Protein AF-A0A2N4YNV0-F1 (afdb_monomer)

Solvent-accessible surface area (backbone atoms only — not comparable to full-atom values): 3897 Å² total; per-residue (Å²): 114,70,44,60,55,52,45,53,52,48,50,54,50,52,52,51,35,49,50,53,36,54,51,43,29,61,74,71,70,38,92,64,88,46,75,86,39,66,68,42,42,50,37,48,50,54,36,49,51,45,67,60,49,48,58,54,52,44,52,53,41,40,52,39,48,75,71,71,51,129

Foldseek 3Di:
DVLVVLVVVLVVVLVVLVVQLVVQCVVVVPPDDQVPDPSNVVSVVVSVVSVVVSVVVSVVVVVCVVVVHD

Mean predicted aligned error: 3.12 Å

pLDDT: mean 95.52, std 5.67, range [60.94, 98.38]

Secondary structure (DSSP, 8-state):
-HHHHHHHHHHHHHHHHHHHHHHHHHHHT-SSS-TT-HHHHHHHHHHHHHHHHHHHHHHHHHHHHHTT--

InterPro domains:
  IPR001129 Membrane-associated, eicosanoid/glutathione metabolism (MAPEG) protein [PF01124] (4-69)
  IPR023352 Membrane associated eicosanoid/glutathione metabolism-like domain superfamily [G3DSA:1.20.120.550] (1-70)
  IPR023352 Membrane associated eicosanoid/glutathione metabolism-like domain superfamily [SSF161084] (4-68)

Radius of gyration: 15.52 Å; Cα contacts (8 Å, |Δi|>4): 40; chains: 1; bounding box: 37×18×40 Å

Organism: Klebsiella variicola (NCBI:txid244366)

Structure (mmCIF, N/CA/C/O backbone):
data_AF-A0A2N4YNV0-F1
#
_entry.id   AF-A0A2N4YNV0-F1
#
loop_
_atom_site.group_PDB
_atom_site.id
_atom_site.type_symbol
_atom_site.label_atom_id
_atom_site.label_alt_id
_atom_site.label_comp_id
_atom_site.label_asym_id
_atom_site.label_entity_id
_atom_site.label_seq_id
_atom_site.pdbx_PDB_ins_code
_atom_site.Cartn_x
_atom_site.Cartn_y
_atom_site.Cartn_z
_atom_site.occupancy
_atom_site.B_iso_or_equiv
_atom_site.auth_seq_id
_atom_site.auth_comp_id
_atom_site.auth_asym_id
_atom_site.auth_atom_id
_atom_site.pdbx_PDB_model_num
ATOM 1 N N . MET A 1 1 ? 17.586 -8.748 -11.787 1.00 80.06 1 MET A N 1
ATOM 2 C CA . MET A 1 1 ? 16.356 -8.022 -12.131 1.00 80.06 1 MET A CA 1
ATOM 3 C C . MET A 1 1 ? 15.997 -7.109 -10.977 1.00 80.06 1 MET A C 1
ATOM 5 O O . MET A 1 1 ? 15.612 -7.602 -9.921 1.00 80.06 1 MET A O 1
ATOM 9 N N . VAL A 1 2 ? 16.232 -5.808 -11.131 1.00 90.44 2 VAL A N 1
ATOM 10 C CA . VAL A 1 2 ? 15.984 -4.800 -10.087 1.00 90.44 2 VAL A CA 1
ATOM 11 C C . VAL A 1 2 ? 14.477 -4.683 -9.842 1.00 90.44 2 VAL A C 1
ATOM 13 O O . VAL A 1 2 ? 14.026 -4.732 -8.699 1.00 90.44 2 VAL A O 1
ATOM 16 N N . SER A 1 3 ? 13.688 -4.675 -10.915 1.00 93.94 3 SER A N 1
ATOM 17 C CA . SER A 1 3 ? 12.221 -4.698 -10.902 1.00 93.94 3 SER A CA 1
ATOM 18 C C . SER A 1 3 ? 11.632 -5.807 -10.022 1.00 93.94 3 SER A C 1
ATOM 20 O O . SER A 1 3 ? 10.745 -5.539 -9.214 1.00 93.94 3 SER A O 1
ATOM 22 N N . ALA A 1 4 ? 12.159 -7.033 -10.105 1.00 94.12 4 ALA A N 1
ATOM 23 C CA . ALA A 1 4 ? 11.683 -8.167 -9.311 1.00 94.12 4 ALA A CA 1
ATOM 24 C C . ALA A 1 4 ? 11.895 -7.970 -7.798 1.00 94.12 4 ALA A C 1
ATOM 26 O O . ALA A 1 4 ? 11.015 -8.306 -7.004 1.00 94.12 4 ALA A O 1
ATOM 27 N N . LEU A 1 5 ? 13.027 -7.386 -7.389 1.00 95.88 5 LEU A N 1
ATOM 28 C CA . LEU A 1 5 ? 13.295 -7.073 -5.982 1.00 95.88 5 LEU A CA 1
ATOM 29 C C . LEU A 1 5 ? 12.281 -6.055 -5.449 1.00 95.88 5 LEU A C 1
ATOM 31 O O . LEU A 1 5 ? 11.657 -6.284 -4.412 1.00 95.88 5 LEU A O 1
ATOM 35 N N . TYR A 1 6 ? 12.083 -4.952 -6.175 1.00 96.25 6 TYR A N 1
ATOM 36 C CA . TYR A 1 6 ? 11.112 -3.931 -5.786 1.00 96.25 6 TYR A CA 1
ATOM 37 C C . TYR A 1 6 ? 9.677 -4.461 -5.819 1.00 96.25 6 TYR A C 1
ATOM 39 O O . TYR A 1 6 ? 8.876 -4.056 -4.981 1.00 96.25 6 TYR A O 1
ATOM 47 N N . ALA A 1 7 ? 9.353 -5.398 -6.715 1.00 97.19 7 ALA A N 1
ATOM 48 C CA . ALA A 1 7 ? 8.040 -6.033 -6.752 1.00 97.19 7 ALA A CA 1
ATOM 49 C C . ALA A 1 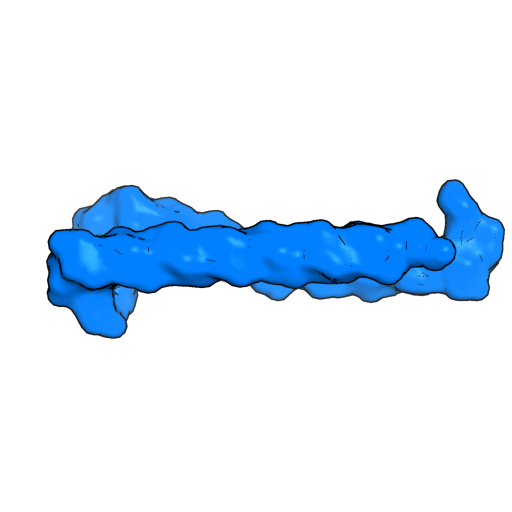7 ? 7.763 -6.842 -5.480 1.00 97.19 7 ALA A C 1
ATOM 51 O O . ALA A 1 7 ? 6.703 -6.690 -4.875 1.00 97.19 7 ALA A O 1
ATOM 52 N N . VAL A 1 8 ? 8.732 -7.645 -5.027 1.00 97.94 8 VAL A N 1
ATOM 53 C CA . VAL A 1 8 ? 8.612 -8.410 -3.776 1.00 97.94 8 VAL A CA 1
ATOM 54 C C . VAL A 1 8 ? 8.502 -7.474 -2.572 1.00 97.94 8 VAL A C 1
ATOM 56 O O . VAL A 1 8 ? 7.613 -7.649 -1.740 1.00 97.94 8 VAL A O 1
ATOM 59 N N . LEU A 1 9 ? 9.354 -6.448 -2.488 1.00 97.94 9 LEU A N 1
ATOM 60 C CA . LEU A 1 9 ? 9.296 -5.467 -1.399 1.00 97.94 9 LEU A CA 1
ATOM 61 C C . LEU A 1 9 ? 7.973 -4.689 -1.396 1.00 97.94 9 LEU A C 1
ATOM 63 O O . LEU A 1 9 ? 7.374 -4.498 -0.338 1.00 97.94 9 LEU A O 1
ATOM 67 N N . GLY A 1 10 ? 7.487 -4.290 -2.572 1.00 97.69 10 GLY A N 1
ATOM 68 C CA . GLY A 1 10 ? 6.196 -3.632 -2.746 1.00 97.69 10 GLY A CA 1
ATOM 69 C C . GLY A 1 10 ? 5.036 -4.516 -2.295 1.00 97.69 10 GLY A C 1
ATOM 70 O O . GLY A 1 10 ? 4.173 -4.058 -1.550 1.00 97.69 10 GLY A O 1
ATOM 71 N N . ALA A 1 11 ? 5.046 -5.801 -2.659 1.00 97.88 11 ALA A N 1
ATOM 72 C CA . ALA A 1 11 ? 4.040 -6.760 -2.212 1.00 97.88 11 ALA A CA 1
ATOM 73 C C . ALA A 1 11 ? 4.051 -6.942 -0.684 1.00 97.88 11 ALA A C 1
ATOM 75 O O . ALA A 1 11 ? 2.995 -6.896 -0.054 1.00 97.88 11 ALA A O 1
ATOM 76 N N . LEU A 1 12 ? 5.232 -7.079 -0.068 1.00 98.31 12 LEU A N 1
ATOM 77 C CA . LEU A 1 12 ? 5.362 -7.170 1.391 1.00 98.31 12 LEU A CA 1
ATOM 78 C C . LEU A 1 12 ? 4.837 -5.909 2.093 1.00 98.31 12 LEU A C 1
ATOM 80 O O . LEU A 1 12 ? 4.154 -6.010 3.113 1.00 98.31 12 LEU A O 1
ATOM 84 N N . LEU A 1 13 ? 5.102 -4.728 1.529 1.00 97.88 13 LEU A N 1
ATOM 85 C CA . LEU A 1 13 ? 4.599 -3.460 2.051 1.00 97.88 13 LEU A CA 1
ATOM 86 C C . LEU A 1 13 ? 3.066 -3.378 1.970 1.00 97.88 13 LEU A C 1
ATOM 88 O O . LEU A 1 13 ? 2.417 -2.992 2.943 1.00 97.88 13 LEU A O 1
ATOM 92 N N . LEU A 1 14 ? 2.479 -3.792 0.842 1.00 98.19 14 LEU A N 1
ATOM 93 C CA . LEU A 1 14 ? 1.025 -3.844 0.665 1.00 98.19 14 LEU A CA 1
ATOM 94 C C . LEU A 1 14 ? 0.363 -4.788 1.673 1.00 98.19 14 LEU A C 1
ATOM 96 O O . LEU A 1 14 ? -0.645 -4.421 2.280 1.00 98.19 14 LEU A O 1
ATOM 100 N N . VAL A 1 15 ? 0.954 -5.965 1.897 1.00 98.38 15 VAL A N 1
ATOM 101 C CA . VAL A 1 15 ? 0.493 -6.930 2.905 1.00 98.38 15 VAL A CA 1
ATOM 102 C C . VAL A 1 15 ? 0.563 -6.322 4.305 1.00 98.38 15 VAL A C 1
ATOM 104 O O . VAL A 1 15 ? -0.414 -6.384 5.049 1.00 98.38 15 VAL A O 1
ATOM 107 N N . LYS A 1 16 ? 1.673 -5.661 4.654 1.00 98.31 16 LYS A N 1
ATOM 108 C CA . LYS A 1 16 ? 1.823 -4.972 5.943 1.00 98.31 16 LYS A CA 1
ATOM 109 C C . LYS A 1 16 ? 0.734 -3.916 6.150 1.00 98.31 16 LYS A C 1
ATOM 111 O O . LYS A 1 16 ? 0.105 -3.896 7.204 1.00 98.31 16 LYS A O 1
ATOM 116 N N . PHE A 1 17 ? 0.473 -3.064 5.158 1.00 98.12 17 PHE A N 1
ATOM 117 C CA . PHE A 1 17 ? -0.581 -2.047 5.261 1.00 98.12 17 PH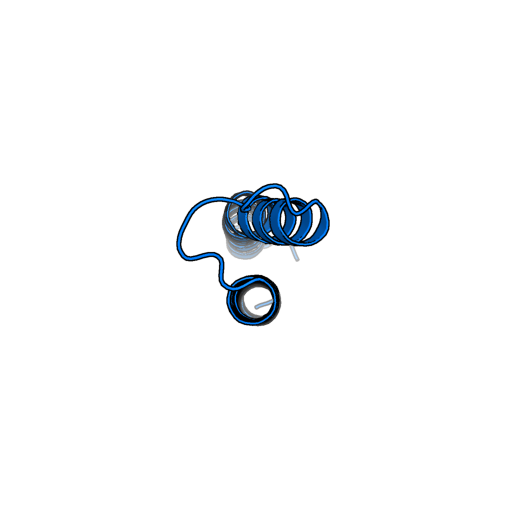E A CA 1
ATOM 118 C C . PHE A 1 17 ? -1.986 -2.655 5.333 1.00 98.12 17 PHE A C 1
ATOM 120 O O . PHE A 1 17 ? -2.843 -2.128 6.040 1.00 98.12 17 PHE A O 1
ATOM 127 N N . SER A 1 18 ? -2.221 -3.786 4.664 1.00 98.00 18 SER A N 1
ATOM 128 C CA . SER A 1 18 ? -3.475 -4.531 4.798 1.00 98.00 18 SER A CA 1
ATOM 129 C C . SER A 1 18 ? -3.679 -5.027 6.236 1.00 98.00 18 SER A C 1
ATOM 131 O O . SER A 1 18 ? -4.749 -4.823 6.813 1.00 98.00 18 SER A O 1
ATOM 133 N N . PHE A 1 19 ? -2.633 -5.583 6.862 1.00 98.31 19 PHE A N 1
ATOM 134 C CA . PHE A 1 19 ? -2.676 -5.987 8.270 1.00 98.31 19 PHE A CA 1
ATOM 135 C C . PHE A 1 19 ? -2.952 -4.815 9.216 1.00 98.31 19 PHE A C 1
ATOM 137 O O . PHE A 1 19 ? -3.740 -4.977 10.147 1.00 98.31 19 PHE A O 1
ATOM 144 N N . ASP A 1 20 ? -2.364 -3.639 8.975 1.00 97.81 20 ASP A N 1
ATOM 145 C CA . ASP A 1 20 ? -2.637 -2.440 9.780 1.00 97.81 20 ASP A CA 1
ATOM 146 C C . ASP A 1 20 ? -4.129 -2.060 9.735 1.00 97.81 20 ASP A C 1
ATOM 148 O O . ASP A 1 20 ? -4.740 -1.811 10.777 1.00 97.81 20 ASP A O 1
ATOM 152 N N . VAL A 1 21 ? -4.749 -2.086 8.546 1.00 98.06 21 VAL A N 1
ATOM 153 C CA . VAL A 1 21 ? -6.187 -1.811 8.380 1.00 98.06 21 VAL A CA 1
ATOM 154 C C . VAL A 1 21 ? -7.035 -2.863 9.097 1.00 98.06 21 VAL A C 1
ATOM 156 O O . VAL A 1 21 ? -7.942 -2.506 9.847 1.00 98.06 21 VAL A O 1
ATOM 159 N N . VAL A 1 22 ? -6.748 -4.155 8.906 1.00 97.94 22 VAL A N 1
ATOM 160 C CA . VAL A 1 22 ? -7.500 -5.253 9.544 1.00 97.94 22 VAL A CA 1
ATOM 161 C C . VAL A 1 22 ? -7.402 -5.180 11.069 1.00 97.94 22 VAL A C 1
ATOM 163 O O . VAL A 1 22 ? -8.409 -5.329 11.769 1.00 97.94 22 VAL A O 1
ATOM 166 N N . ARG A 1 23 ? -6.208 -4.896 11.594 1.00 98.12 23 ARG A N 1
ATOM 167 C CA . ARG A 1 23 ? -5.974 -4.721 13.028 1.00 98.12 23 ARG A CA 1
ATOM 168 C C . ARG A 1 23 ? -6.818 -3.580 13.593 1.00 98.12 23 ARG A C 1
ATOM 170 O O . ARG A 1 23 ? -7.512 -3.792 14.584 1.00 98.12 23 ARG A O 1
ATOM 177 N N . LEU A 1 24 ? -6.804 -2.404 12.961 1.00 98.06 24 LEU A N 1
ATOM 178 C CA . LEU A 1 24 ? -7.582 -1.247 13.422 1.00 98.06 24 LEU A CA 1
ATOM 179 C C . LEU A 1 24 ? -9.093 -1.466 13.287 1.00 98.06 24 LEU A C 1
ATOM 181 O O . LEU A 1 24 ? -9.839 -1.099 14.190 1.00 98.06 24 LEU A O 1
ATOM 185 N N . ARG A 1 25 ? -9.559 -2.132 12.221 1.00 97.81 25 ARG A N 1
ATOM 186 C CA . ARG A 1 25 ? -10.972 -2.534 12.087 1.00 97.81 25 ARG A CA 1
ATOM 187 C C . ARG A 1 25 ? -11.426 -3.424 13.232 1.00 97.81 25 ARG A C 1
ATOM 189 O O . ARG A 1 25 ? -12.518 -3.232 13.757 1.00 97.81 25 ARG A O 1
ATOM 196 N N . THR A 1 26 ? -10.578 -4.373 13.616 1.00 97.50 26 THR A N 1
ATOM 197 C CA . THR A 1 26 ? -10.862 -5.299 14.716 1.00 97.50 26 THR A CA 1
ATOM 198 C C . THR A 1 26 ? -10.865 -4.558 16.049 1.00 97.50 26 THR A C 1
ATOM 200 O O . THR A 1 26 ? -11.793 -4.711 16.833 1.00 97.50 26 THR A O 1
ATOM 203 N N . GLN A 1 27 ? -9.873 -3.693 16.280 1.00 97.25 27 GLN A N 1
ATOM 204 C CA . GLN A 1 27 ? -9.766 -2.883 17.494 1.00 97.25 27 GLN A CA 1
ATOM 205 C C . GLN A 1 27 ? -10.979 -1.959 17.685 1.00 97.25 27 GLN A C 1
ATOM 207 O O . GLN A 1 27 ? -11.546 -1.899 18.775 1.00 97.25 27 GLN A O 1
ATOM 212 N N . TYR A 1 28 ? -11.407 -1.269 16.628 1.00 97.38 28 TYR A N 1
ATOM 213 C CA . TYR A 1 28 ? -12.528 -0.328 16.680 1.00 97.38 28 TYR A CA 1
ATOM 214 C C . TYR A 1 28 ? -13.895 -0.959 16.399 1.00 97.38 28 TYR A C 1
ATOM 216 O O . TYR A 1 28 ? -14.903 -0.262 16.453 1.00 97.38 28 TYR A O 1
ATOM 224 N N . HIS A 1 29 ? -13.950 -2.269 16.133 1.00 96.75 29 HIS A N 1
ATOM 225 C CA . HIS A 1 29 ? -15.179 -3.003 15.812 1.00 96.75 29 HIS A CA 1
ATOM 226 C C . HIS A 1 29 ? -15.942 -2.407 14.608 1.00 96.75 29 HIS A C 1
ATOM 228 O O . HIS A 1 29 ? -17.171 -2.348 14.588 1.00 96.75 29 HIS A O 1
ATOM 234 N N . VAL A 1 30 ? -15.205 -1.973 13.577 1.00 96.44 30 VAL A N 1
ATOM 235 C CA . VAL A 1 30 ? -15.753 -1.315 12.378 1.00 96.44 30 VAL A CA 1
ATOM 236 C C . VAL A 1 30 ? -15.741 -2.265 11.180 1.00 96.44 30 VAL A C 1
ATOM 238 O O . VAL A 1 30 ? -14.693 -2.537 10.585 1.00 96.44 30 VAL A O 1
ATOM 241 N N . GLY A 1 31 ? -16.929 -2.714 10.767 1.00 90.94 31 GLY A N 1
ATOM 242 C CA . GLY A 1 31 ? -17.097 -3.606 9.612 1.00 90.94 31 GLY A CA 1
ATOM 243 C C . GLY A 1 31 ? -16.919 -2.928 8.246 1.00 90.94 31 GLY A C 1
ATOM 244 O O . GLY A 1 31 ? -16.370 -3.536 7.332 1.00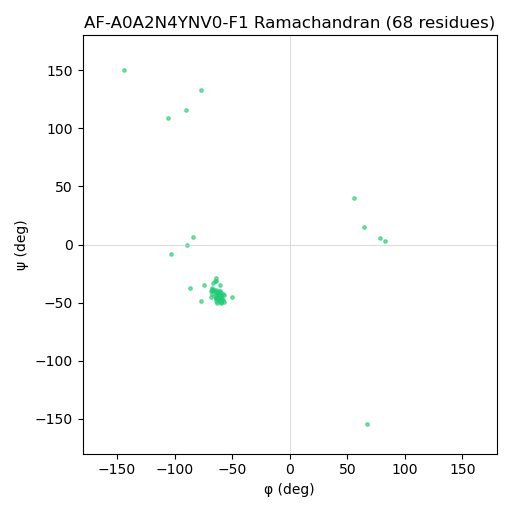 90.94 31 GLY A O 1
ATOM 245 N N . TYR A 1 32 ? -17.333 -1.665 8.097 1.00 91.50 32 TYR A N 1
ATOM 246 C CA . TYR A 1 32 ? -17.272 -0.927 6.829 1.00 91.50 32 TYR A CA 1
ATOM 247 C C . TYR A 1 32 ? -16.934 0.552 7.051 1.00 91.50 32 TYR A C 1
ATOM 249 O O . TYR A 1 32 ? -17.273 1.117 8.087 1.00 91.50 32 TYR A O 1
ATOM 257 N N . GLY A 1 33 ? -16.261 1.177 6.080 1.00 92.69 33 GLY A N 1
ATOM 258 C CA . GLY A 1 33 ? -15.783 2.560 6.200 1.00 92.69 33 GLY A CA 1
ATOM 259 C C . GLY A 1 33 ? -14.686 2.712 7.259 1.00 92.69 33 GLY A C 1
ATOM 260 O O . GLY A 1 33 ? -13.972 1.746 7.544 1.00 92.69 33 GLY A O 1
ATOM 261 N N . ASP A 1 34 ? -14.547 3.914 7.814 1.00 93.69 34 ASP A N 1
ATOM 262 C CA . ASP A 1 34 ? -13.599 4.255 8.890 1.00 93.69 34 ASP A CA 1
ATOM 263 C C . ASP A 1 34 ? -14.251 4.371 10.283 1.00 93.69 34 ASP A C 1
ATOM 265 O O . ASP A 1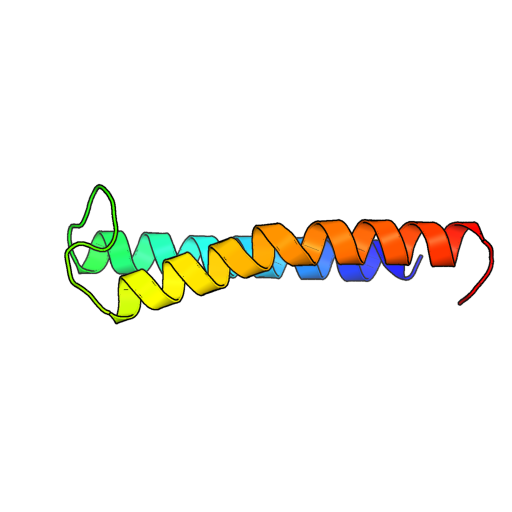 34 ? -13.549 4.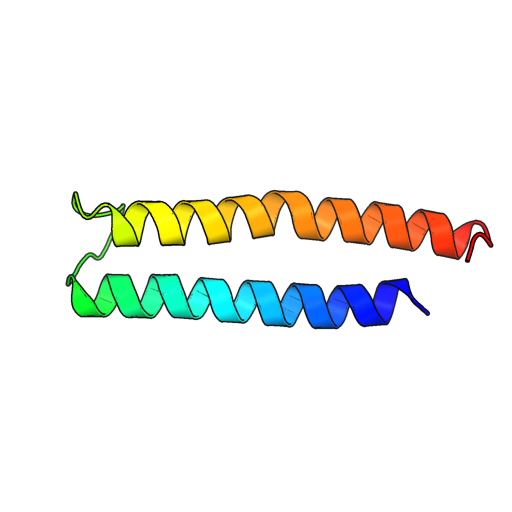473 11.287 1.00 93.69 34 ASP A O 1
ATOM 269 N N . GLY A 1 35 ? -15.586 4.321 10.367 1.00 93.81 35 GLY A N 1
ATOM 270 C CA . GLY A 1 35 ? -16.325 4.380 11.631 1.00 93.81 35 GLY A CA 1
ATOM 271 C C . GLY A 1 35 ? -16.178 5.697 12.405 1.00 93.81 35 GLY A C 1
ATOM 272 O O . GLY A 1 35 ? -16.517 5.729 13.583 1.00 93.81 35 GLY A O 1
ATOM 273 N N . GLY A 1 36 ? -15.671 6.764 11.776 1.00 95.94 36 GLY A N 1
ATOM 274 C CA . GLY A 1 36 ? -15.359 8.037 12.428 1.00 95.94 36 GLY A CA 1
ATOM 275 C C . GLY A 1 36 ? -13.994 8.071 13.124 1.00 95.94 3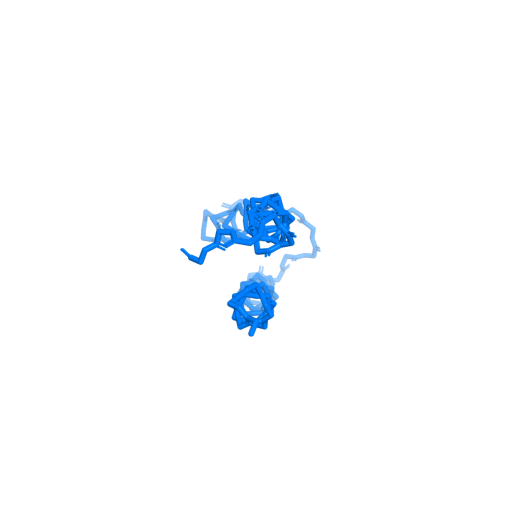6 GLY A C 1
ATOM 276 O O . GLY A 1 36 ? -13.652 9.086 1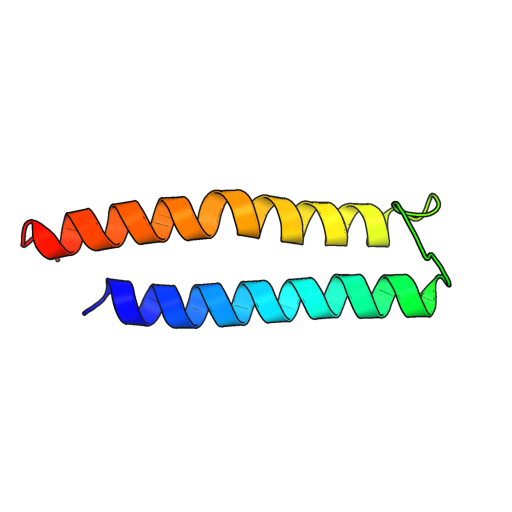3.731 1.00 95.94 36 GLY A O 1
ATOM 277 N N . PHE A 1 37 ? -13.199 6.998 13.036 1.00 96.88 37 PHE A N 1
ATOM 278 C CA . PHE A 1 37 ? -11.867 6.930 13.636 1.00 96.88 37 PHE A C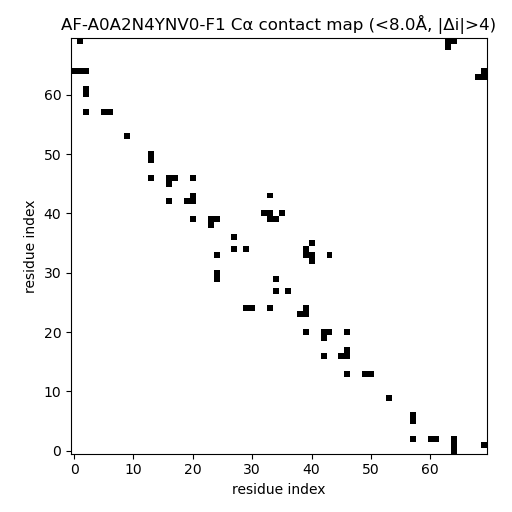A 1
ATOM 279 C C . PHE A 1 37 ? -10.809 7.421 12.650 1.00 96.88 37 PHE A C 1
ATOM 281 O O . PHE A 1 37 ? -10.552 6.797 11.614 1.00 96.88 37 PHE A O 1
ATOM 288 N N . SER A 1 38 ? -10.151 8.527 12.997 1.00 96.81 38 SER A N 1
ATOM 289 C CA . SER A 1 38 ? -9.125 9.139 12.152 1.00 96.81 38 SER A CA 1
ATOM 290 C C . SER A 1 38 ? -7.943 8.200 11.901 1.00 96.81 38 SER A C 1
ATOM 292 O O . SER A 1 38 ? -7.423 8.180 10.786 1.00 96.81 38 SER A O 1
ATOM 294 N N . GLU A 1 39 ? -7.545 7.357 12.864 1.00 97.06 39 GLU A N 1
ATOM 295 C CA . GLU A 1 39 ? -6.439 6.417 12.638 1.00 97.06 39 GLU A CA 1
ATOM 296 C C . GLU A 1 39 ? -6.800 5.346 11.604 1.00 97.06 39 GLU A C 1
ATOM 298 O O . GLU A 1 39 ? -5.977 5.005 10.751 1.00 97.06 39 GLU A O 1
ATOM 303 N N . LEU A 1 40 ? -8.039 4.839 11.634 1.00 97.81 40 LEU A N 1
ATOM 304 C CA . LEU A 1 40 ? -8.511 3.869 10.646 1.00 97.81 40 LEU A CA 1
ATOM 305 C C . LEU A 1 40 ? -8.634 4.517 9.262 1.00 97.81 40 LEU A C 1
ATOM 307 O O . LEU A 1 40 ? -8.225 3.913 8.270 1.00 97.81 40 LEU A O 1
ATOM 311 N N . GLN A 1 41 ? -9.117 5.759 9.188 1.00 98.06 41 GLN A N 1
ATOM 312 C CA . GLN A 1 41 ? -9.156 6.520 7.940 1.00 98.06 41 GLN A CA 1
ATOM 313 C C . GLN A 1 41 ? -7.753 6.685 7.336 1.00 98.06 41 GLN A C 1
ATOM 315 O O . GLN A 1 41 ? -7.556 6.431 6.145 1.00 98.06 41 GLN A O 1
ATOM 320 N N . VAL A 1 42 ? -6.764 7.062 8.153 1.00 98.00 42 VAL A N 1
ATOM 321 C CA . VAL A 1 42 ? -5.368 7.202 7.716 1.00 98.00 42 VAL A CA 1
ATOM 322 C C . VAL A 1 42 ? -4.821 5.866 7.224 1.00 98.00 42 VAL A C 1
ATOM 324 O O . VAL A 1 42 ? -4.265 5.814 6.129 1.00 98.00 42 VAL A O 1
ATOM 327 N N . ALA A 1 43 ? -5.020 4.774 7.966 1.00 98.00 43 ALA A N 1
ATOM 328 C CA . ALA A 1 43 ? -4.550 3.453 7.553 1.00 98.00 43 ALA A CA 1
ATOM 329 C C . ALA A 1 43 ? -5.165 3.007 6.215 1.00 98.00 43 ALA A C 1
ATOM 331 O O . ALA A 1 43 ? -4.446 2.532 5.333 1.00 98.00 43 ALA A O 1
ATOM 332 N N . ILE A 1 44 ? -6.473 3.226 6.024 1.00 98.12 44 ILE A N 1
ATOM 333 C CA . ILE A 1 44 ? -7.165 2.941 4.759 1.00 98.12 44 ILE A CA 1
ATOM 334 C C . ILE A 1 44 ? -6.563 3.769 3.619 1.00 98.12 44 ILE A C 1
ATOM 336 O O . ILE A 1 44 ? -6.288 3.223 2.552 1.00 98.12 44 ILE A O 1
ATOM 340 N N . ARG A 1 45 ? -6.322 5.071 3.829 1.00 98.12 45 ARG A N 1
ATOM 341 C CA . ARG A 1 45 ? -5.747 5.957 2.803 1.00 98.12 45 ARG A CA 1
ATOM 342 C C . ARG A 1 45 ? -4.299 5.615 2.470 1.00 98.12 45 ARG A C 1
ATOM 344 O O . ARG A 1 45 ? -3.943 5.662 1.299 1.00 98.12 45 ARG A O 1
ATOM 351 N N . VAL A 1 46 ? -3.479 5.252 3.455 1.00 98.00 46 VAL A N 1
ATOM 352 C CA . VAL A 1 46 ? -2.094 4.811 3.224 1.00 98.00 46 VAL A CA 1
ATOM 353 C C . VAL A 1 46 ? -2.075 3.522 2.407 1.00 98.00 46 VAL A C 1
ATOM 355 O O . VAL A 1 46 ? -1.347 3.442 1.419 1.00 98.00 46 VAL A O 1
ATOM 358 N N . HIS A 1 47 ? -2.914 2.543 2.762 1.00 98.19 47 HIS A N 1
ATOM 359 C CA . HIS A 1 47 ? -3.038 1.309 1.991 1.00 98.19 47 HIS A CA 1
ATOM 360 C C . HIS A 1 47 ? -3.549 1.573 0.567 1.00 98.19 47 HIS A C 1
ATOM 362 O O . HIS A 1 47 ? -2.945 1.095 -0.388 1.00 98.19 47 HIS A O 1
ATOM 368 N N . GLY A 1 48 ? -4.605 2.382 0.417 1.00 98.12 48 GLY A N 1
ATOM 369 C CA . GLY A 1 48 ? -5.177 2.746 -0.883 1.00 98.12 48 GLY A CA 1
ATOM 370 C C . GLY A 1 48 ? -4.170 3.448 -1.792 1.00 98.12 48 GLY A C 1
ATOM 371 O O . GLY A 1 48 ? -3.935 2.993 -2.906 1.00 98.12 48 GLY A O 1
ATOM 372 N N . ASN A 1 49 ? -3.484 4.476 -1.281 1.00 98.25 49 ASN A N 1
ATOM 373 C CA . ASN A 1 49 ? -2.428 5.159 -2.027 1.00 98.25 49 ASN A CA 1
ATOM 374 C C . ASN A 1 49 ? -1.330 4.163 -2.458 1.00 98.25 49 ASN A C 1
ATOM 376 O O . ASN A 1 49 ? -0.873 4.195 -3.595 1.00 98.25 49 ASN A O 1
ATOM 380 N N . ALA A 1 50 ? -0.905 3.248 -1.580 1.00 98.06 50 ALA A N 1
ATOM 381 C CA . ALA A 1 50 ? 0.104 2.254 -1.941 1.00 98.06 50 ALA A CA 1
ATOM 382 C C . ALA A 1 50 ? -0.376 1.310 -3.060 1.00 98.06 50 ALA A C 1
ATOM 384 O O . ALA A 1 50 ? 0.393 1.020 -3.973 1.00 98.06 50 ALA A O 1
ATOM 385 N N . VAL A 1 51 ? -1.638 0.867 -3.029 1.00 98.12 51 VAL A N 1
ATOM 386 C CA . VAL A 1 51 ? -2.240 0.027 -4.084 1.00 98.12 51 VAL A CA 1
ATOM 387 C C . VAL A 1 51 ? -2.320 0.765 -5.424 1.00 98.12 51 VAL A C 1
ATOM 389 O O . VAL A 1 51 ? -2.194 0.133 -6.467 1.00 98.12 51 VAL A O 1
ATOM 392 N N . GLU A 1 52 ? -2.486 2.086 -5.417 1.00 98.00 52 GLU A N 1
ATOM 393 C CA . GLU A 1 52 ? -2.512 2.902 -6.635 1.00 98.00 52 GLU A CA 1
ATOM 394 C C . GLU A 1 52 ? -1.101 3.134 -7.203 1.00 98.00 52 GLU A C 1
ATOM 396 O O . GLU A 1 52 ? -0.860 2.918 -8.391 1.00 98.00 52 GLU A O 1
ATOM 401 N N . TYR A 1 53 ? -0.146 3.546 -6.362 1.00 97.88 53 TYR A N 1
ATOM 402 C CA . TYR A 1 53 ? 1.172 3.995 -6.827 1.00 97.88 53 TYR A CA 1
ATOM 403 C C . TYR A 1 53 ? 2.194 2.870 -7.005 1.00 97.88 53 TYR A C 1
ATOM 405 O O . TYR A 1 53 ? 2.989 2.924 -7.945 1.00 97.88 53 TYR A O 1
ATOM 413 N N . VAL A 1 54 ? 2.204 1.855 -6.131 1.00 97.31 54 VAL A N 1
ATOM 414 C CA . VAL A 1 54 ? 3.217 0.784 -6.185 1.00 97.31 54 VAL A CA 1
ATOM 415 C C . VAL A 1 54 ? 3.145 0.018 -7.511 1.00 97.31 54 VAL A C 1
ATOM 417 O O . VAL A 1 54 ? 4.187 -0.103 -8.153 1.00 97.31 54 VAL A O 1
ATOM 420 N N . PRO A 1 55 ? 1.975 -0.439 -8.003 1.00 96.94 55 PRO A N 1
ATOM 421 C CA . PRO A 1 55 ? 1.906 -1.154 -9.277 1.00 96.94 55 PRO A CA 1
ATOM 422 C C . PRO A 1 55 ? 2.352 -0.305 -10.468 1.00 96.94 55 PRO A C 1
ATOM 424 O O . PRO A 1 55 ? 3.096 -0.796 -11.314 1.00 96.94 55 PRO A O 1
ATOM 427 N N . ILE A 1 56 ? 1.960 0.973 -10.514 1.00 97.81 56 ILE A N 1
ATOM 428 C CA . ILE A 1 56 ? 2.386 1.892 -11.580 1.00 97.81 56 ILE A CA 1
ATOM 429 C C . ILE A 1 56 ? 3.911 2.048 -11.557 1.00 97.81 56 ILE A C 1
ATOM 431 O O . ILE A 1 56 ? 4.556 1.911 -12.595 1.00 97.81 56 ILE A O 1
ATOM 435 N N . GLY A 1 57 ? 4.504 2.257 -10.378 1.00 96.94 57 GLY A N 1
ATOM 436 C CA . GLY A 1 57 ? 5.957 2.342 -10.221 1.00 96.94 57 GLY A CA 1
ATOM 437 C C . GLY A 1 57 ? 6.683 1.071 -10.669 1.00 96.94 57 GLY A C 1
ATOM 438 O O . GLY A 1 57 ? 7.696 1.154 -11.359 1.00 96.94 57 GLY A O 1
ATOM 439 N N . LEU A 1 58 ? 6.142 -0.106 -10.342 1.00 97.31 58 LEU A N 1
ATOM 440 C CA . LEU A 1 58 ? 6.710 -1.393 -10.755 1.00 97.31 58 LEU A CA 1
ATOM 441 C C . LEU A 1 58 ? 6.627 -1.622 -12.266 1.00 97.31 58 LEU A C 1
ATOM 443 O O . LEU A 1 58 ? 7.581 -2.135 -12.844 1.00 97.31 58 LEU A O 1
ATOM 447 N N . ILE A 1 59 ? 5.528 -1.222 -12.911 1.00 97.19 59 ILE A N 1
ATOM 448 C CA . ILE A 1 59 ? 5.379 -1.303 -14.372 1.00 97.19 59 ILE A CA 1
ATOM 449 C C . ILE A 1 59 ? 6.416 -0.411 -15.059 1.00 97.19 59 ILE A C 1
ATOM 451 O O . ILE A 1 59 ? 7.097 -0.855 -15.982 1.00 97.19 59 ILE A O 1
ATOM 455 N N . LEU A 1 60 ? 6.577 0.828 -14.589 1.00 96.56 60 LEU A N 1
ATOM 456 C CA . LEU A 1 60 ? 7.565 1.754 -15.144 1.00 96.56 60 LEU A CA 1
ATOM 457 C C . LEU A 1 60 ? 8.998 1.249 -14.934 1.00 96.56 60 LEU A C 1
ATOM 459 O O . LEU A 1 60 ? 9.809 1.314 -15.856 1.00 96.56 60 LEU A O 1
ATOM 463 N N . LEU A 1 61 ? 9.297 0.693 -13.758 1.00 95.75 61 LEU A N 1
ATOM 464 C CA . LEU A 1 61 ? 10.603 0.105 -13.460 1.00 95.75 61 LEU A CA 1
ATOM 465 C C . LEU A 1 61 ? 10.885 -1.133 -14.323 1.00 95.75 61 LEU A C 1
ATOM 467 O O . LEU A 1 61 ? 12.000 -1.307 -14.808 1.00 95.75 61 LEU A O 1
ATOM 471 N N . LEU A 1 62 ? 9.874 -1.972 -14.559 1.00 95.69 62 LEU A N 1
ATOM 472 C CA . LEU A 1 62 ? 9.978 -3.108 -15.471 1.00 95.69 62 LEU A CA 1
ATOM 473 C C . LEU A 1 62 ? 10.267 -2.644 -16.904 1.00 95.69 62 LEU A C 1
ATOM 475 O O . LEU A 1 62 ? 11.153 -3.197 -17.548 1.00 95.69 62 LEU A O 1
ATOM 479 N N . PHE A 1 63 ? 9.572 -1.615 -17.398 1.00 96.19 63 PHE A N 1
ATOM 480 C CA . PHE A 1 63 ? 9.852 -1.049 -18.719 1.00 96.19 63 PHE A CA 1
ATOM 481 C C . PHE A 1 63 ? 11.259 -0.469 -18.809 1.00 96.19 63 PHE A C 1
ATOM 483 O O . PHE A 1 63 ? 11.934 -0.689 -19.810 1.00 96.19 63 PHE A O 1
ATOM 490 N N . MET A 1 64 ? 11.723 0.236 -17.779 1.00 94.94 64 MET A N 1
ATOM 491 C CA . MET A 1 64 ? 13.096 0.733 -17.724 1.00 94.94 64 MET A CA 1
ATOM 492 C C . MET A 1 64 ? 14.105 -0.420 -17.856 1.00 94.94 64 MET A C 1
ATOM 494 O O . MET A 1 64 ? 14.974 -0.371 -18.726 1.00 94.94 64 MET A O 1
ATOM 498 N N . GLU A 1 65 ? 13.927 -1.487 -17.072 1.00 94.38 65 GLU A N 1
ATOM 499 C CA . GLU A 1 65 ? 14.809 -2.659 -17.094 1.00 94.38 65 GLU A CA 1
ATOM 500 C C . GLU A 1 65 ? 14.773 -3.392 -18.448 1.00 94.38 65 GLU A C 1
ATOM 502 O O . GLU A 1 65 ? 15.816 -3.762 -18.986 1.00 94.38 65 GLU A O 1
ATOM 507 N N . MET A 1 66 ? 13.587 -3.555 -19.049 1.00 93.25 66 MET A N 1
ATOM 508 C CA . MET A 1 66 ? 13.421 -4.167 -20.376 1.00 93.25 66 MET A CA 1
ATOM 509 C C . MET A 1 66 ? 14.082 -3.355 -21.499 1.00 93.25 66 MET A C 1
ATOM 511 O O 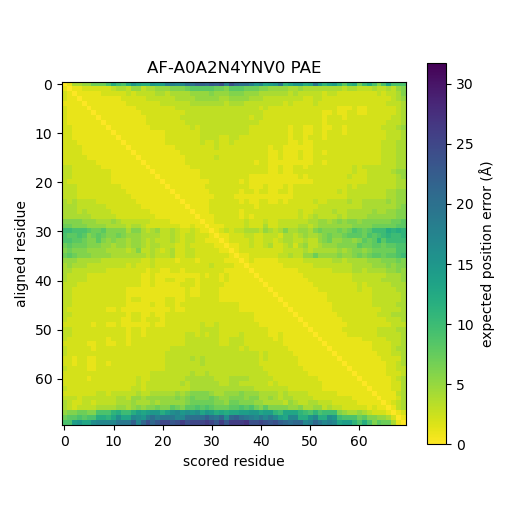. MET A 1 66 ? 14.502 -3.932 -22.499 1.00 93.25 66 MET A O 1
ATOM 515 N N . ASN A 1 67 ? 14.193 -2.034 -21.339 1.00 94.06 67 ASN A N 1
ATOM 516 C CA . ASN A 1 67 ? 14.883 -1.152 -22.282 1.00 94.06 67 ASN A CA 1
ATOM 517 C C . ASN A 1 67 ? 16.409 -1.095 -22.053 1.00 94.06 67 ASN A C 1
ATOM 519 O O . ASN A 1 67 ? 17.095 -0.312 -22.707 1.00 94.06 67 ASN A O 1
ATOM 523 N N . GLY A 1 68 ? 16.959 -1.914 -21.147 1.00 85.06 68 GLY A N 1
ATOM 524 C CA . GLY A 1 68 ? 18.401 -2.007 -20.895 1.00 85.06 68 GLY A CA 1
ATOM 525 C C . GLY A 1 68 ? 18.976 -0.879 -20.034 1.00 85.06 68 GLY A C 1
ATOM 526 O O . GLY A 1 68 ? 20.191 -0.824 -19.843 1.00 85.06 68 GLY A O 1
ATOM 527 N N . ALA A 1 69 ? 18.127 0.001 -19.500 1.00 76.25 69 ALA A N 1
ATOM 528 C CA . ALA A 1 69 ? 18.522 0.944 -18.464 1.00 76.25 69 ALA A CA 1
ATOM 529 C C . ALA A 1 69 ? 18.606 0.205 -17.117 1.00 76.25 69 ALA A C 1
ATOM 531 O O . ALA A 1 69 ? 17.714 -0.576 -16.780 1.00 76.25 69 ALA A O 1
ATOM 532 N N . GLN A 1 70 ? 19.697 0.424 -16.377 1.00 60.94 70 GLN A N 1
ATOM 533 C CA . GLN A 1 70 ? 19.925 -0.142 -15.041 1.00 60.94 70 GLN A CA 1
ATOM 534 C C . GLN A 1 70 ? 19.674 0.900 -13.960 1.00 60.94 70 GLN A C 1
ATOM 536 O O . GLN A 1 70 ? 20.116 2.054 -14.155 1.00 60.94 70 GLN A O 1
#

Nearest PDB structures (foldseek):
  2ic6-assembly1_A  TM=6.673E-01  e=4.594E+00  Orthohantavirus sinnombreense
  8glt-assembly1_0  TM=7.344E-01  e=7.757E+00  synthetic construct

Sequence (70 aa):
MVSALYAVLGALLLVKFSFDVVRLRTQYHVGYGDGGFSELQVAIRVHGNAVEYVPIGLILLLFMEMNGAQ